Protein AF-A0A3S1ZNH1-F1 (afdb_monomer_lite)

Structure (mmCIF, N/CA/C/O backbone):
data_AF-A0A3S1ZNH1-F1
#
_entry.id   AF-A0A3S1ZNH1-F1
#
loop_
_atom_site.group_PDB
_atom_site.id
_atom_site.type_symbol
_atom_site.label_atom_id
_atom_site.label_alt_id
_atom_site.label_comp_id
_atom_site.label_asym_id
_atom_site.label_entity_id
_atom_site.label_seq_id
_atom_site.pdbx_PDB_ins_code
_atom_site.Cartn_x
_atom_site.Cartn_y
_atom_site.Cartn_z
_atom_site.occupancy
_atom_site.B_iso_or_equiv
_atom_site.auth_seq_id
_atom_site.auth_comp_id
_atom_site.auth_asym_id
_atom_site.auth_atom_id
_atom_site.pdbx_PDB_model_num
ATOM 1 N N . MET A 1 1 ? -24.785 -27.567 1.491 1.00 56.91 1 MET A N 1
ATOM 2 C CA . MET A 1 1 ? -24.162 -27.559 2.833 1.00 56.91 1 MET A CA 1
ATOM 3 C C . MET A 1 1 ? -23.566 -26.178 3.061 1.00 56.91 1 MET A C 1
ATOM 5 O O . MET A 1 1 ? -22.801 -25.752 2.202 1.00 56.91 1 MET A O 1
ATOM 9 N N . PRO A 1 2 ? -23.944 -25.438 4.117 1.00 70.69 2 PRO A N 1
ATOM 10 C CA . PRO A 1 2 ? -23.300 -24.162 4.414 1.00 70.69 2 PRO A CA 1
ATOM 11 C C . PRO A 1 2 ? -21.809 -24.409 4.679 1.00 70.69 2 PRO A C 1
ATOM 13 O O . PRO A 1 2 ? -21.452 -25.330 5.412 1.00 70.69 2 PRO A O 1
ATOM 16 N N . LEU A 1 3 ? -20.939 -23.634 4.030 1.00 73.38 3 LEU A N 1
ATOM 17 C CA . LEU A 1 3 ? -19.491 -23.721 4.230 1.00 73.38 3 LEU A CA 1
ATOM 18 C C . LEU A 1 3 ? -19.176 -23.429 5.701 1.00 73.38 3 LEU A C 1
ATOM 20 O O . LEU A 1 3 ? -19.737 -22.492 6.274 1.00 73.38 3 LEU A O 1
ATOM 24 N N . SER A 1 4 ? -18.269 -24.203 6.307 1.00 88.31 4 SER A N 1
ATOM 25 C CA . SER A 1 4 ? -17.807 -23.898 7.662 1.00 88.31 4 SER A CA 1
ATOM 26 C C . SER A 1 4 ? -17.187 -22.489 7.696 1.00 88.31 4 SER A C 1
ATOM 28 O O . SER A 1 4 ? -16.609 -22.051 6.693 1.00 88.31 4 SER A O 1
ATOM 30 N N . PRO A 1 5 ? -17.274 -21.757 8.822 1.00 89.06 5 PRO A N 1
ATOM 31 C CA . PRO A 1 5 ? -16.678 -20.425 8.940 1.00 89.06 5 PRO A CA 1
ATOM 32 C C . PRO A 1 5 ? -15.195 -20.395 8.541 1.00 89.06 5 PRO A C 1
ATOM 34 O O . PRO A 1 5 ? -14.761 -19.468 7.8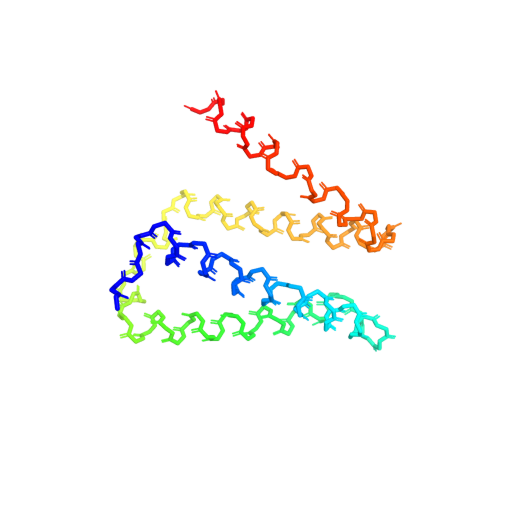57 1.00 89.06 5 PRO A O 1
ATOM 37 N N . ASN A 1 6 ? -14.455 -21.458 8.874 1.00 90.94 6 ASN A N 1
ATOM 38 C CA . ASN A 1 6 ? -13.046 -21.625 8.517 1.00 90.94 6 ASN A CA 1
ATOM 39 C C . ASN A 1 6 ? -12.848 -21.780 7.007 1.00 90.94 6 ASN A C 1
ATOM 41 O O . ASN A 1 6 ? -11.972 -21.135 6.439 1.00 90.94 6 ASN A O 1
ATOM 45 N N . LEU A 1 7 ? -13.678 -22.586 6.338 1.00 91.50 7 LEU A N 1
ATOM 46 C CA . LEU A 1 7 ? -13.591 -22.771 4.889 1.00 91.50 7 LEU A CA 1
ATOM 47 C C . LEU A 1 7 ? -13.955 -21.485 4.138 1.00 91.50 7 LEU A C 1
ATOM 49 O O . LEU A 1 7 ? -13.305 -21.135 3.155 1.00 91.50 7 LEU A O 1
ATOM 53 N N . ARG A 1 8 ? -14.949 -20.738 4.631 1.00 90.19 8 ARG A N 1
ATOM 54 C CA . ARG A 1 8 ? -15.303 -19.427 4.074 1.00 90.19 8 ARG A CA 1
ATOM 55 C C . ARG A 1 8 ? -14.161 -18.418 4.244 1.00 90.19 8 ARG A C 1
ATOM 57 O O . ARG A 1 8 ? -13.848 -17.699 3.300 1.00 90.19 8 ARG A O 1
ATOM 64 N N . GLY A 1 9 ? -13.519 -18.396 5.414 1.00 90.62 9 GLY A N 1
ATOM 65 C CA . GLY A 1 9 ? -12.333 -17.575 5.670 1.00 90.62 9 GLY A CA 1
ATOM 66 C C . GLY A 1 9 ? -11.159 -17.940 4.759 1.00 90.62 9 GLY A C 1
ATOM 67 O O . GLY A 1 9 ? -10.590 -17.060 4.117 1.00 90.62 9 GLY A O 1
ATOM 68 N N . ALA A 1 10 ? -10.854 -19.233 4.630 1.00 92.50 10 ALA A N 1
ATOM 69 C CA . ALA A 1 10 ? -9.793 -19.730 3.755 1.00 92.50 10 ALA A CA 1
ATOM 70 C C . ALA A 1 10 ? -10.035 -19.360 2.283 1.00 92.50 10 ALA A C 1
ATOM 72 O O . ALA A 1 10 ? -9.116 -18.907 1.606 1.00 92.50 10 ALA A O 1
ATOM 73 N N . LEU A 1 11 ? -11.276 -19.475 1.794 1.00 93.06 11 LEU A N 1
ATOM 74 C CA . LEU A 1 11 ? -11.635 -19.054 0.436 1.00 93.06 11 LEU A CA 1
ATOM 75 C C . LEU A 1 11 ? -11.404 -17.555 0.219 1.00 93.06 11 LEU A C 1
ATOM 77 O O . LEU A 1 11 ? -10.816 -17.179 -0.792 1.00 93.06 11 LEU A O 1
ATOM 81 N N . PHE A 1 12 ? -11.800 -16.700 1.166 1.00 92.56 12 PHE A N 1
ATOM 82 C CA . PHE A 1 12 ? -11.525 -15.264 1.061 1.00 92.56 12 PHE A CA 1
ATOM 83 C C . PHE A 1 12 ? -10.026 -14.951 1.070 1.00 92.56 12 PHE A C 1
ATOM 85 O O . PHE A 1 12 ? -9.588 -14.105 0.291 1.00 92.56 12 PHE A O 1
ATOM 92 N N . MET A 1 13 ? -9.231 -15.657 1.882 1.00 91.69 13 MET A N 1
ATOM 93 C CA . MET A 1 13 ? -7.771 -15.517 1.857 1.00 91.69 13 MET A CA 1
ATOM 94 C C . MET A 1 13 ? -7.189 -15.932 0.502 1.00 91.69 13 MET A C 1
ATOM 96 O O . MET A 1 13 ? -6.369 -15.203 -0.050 1.00 91.69 13 MET A O 1
ATOM 100 N N . MET A 1 14 ? -7.636 -17.055 -0.071 1.00 94.12 14 MET A N 1
ATOM 101 C CA . MET A 1 14 ? -7.158 -17.507 -1.383 1.00 94.12 14 MET A CA 1
ATOM 102 C C . MET A 1 14 ? -7.516 -16.526 -2.499 1.00 94.12 14 MET A C 1
ATOM 104 O O . MET A 1 14 ? -6.664 -16.206 -3.325 1.00 94.12 14 MET A O 1
ATOM 108 N N . VAL A 1 15 ? -8.745 -16.004 -2.509 1.00 94.38 15 VAL A N 1
ATOM 109 C CA . VAL A 1 15 ? -9.170 -14.996 -3.492 1.00 94.38 15 VAL A CA 1
ATOM 110 C C . VAL A 1 15 ? -8.348 -13.714 -3.348 1.00 94.38 15 VAL A C 1
ATOM 112 O O . VAL A 1 15 ? -7.904 -13.159 -4.353 1.00 94.38 15 VAL A O 1
ATOM 115 N N . ALA A 1 16 ? -8.086 -13.269 -2.116 1.00 91.25 16 ALA A N 1
ATOM 116 C CA . ALA A 1 16 ? -7.221 -12.119 -1.870 1.00 91.25 16 ALA A CA 1
ATOM 117 C C . ALA A 1 16 ? -5.799 -12.360 -2.402 1.00 91.25 16 ALA A C 1
ATOM 119 O O . ALA A 1 16 ? -5.267 -11.512 -3.115 1.00 91.25 16 ALA A O 1
ATOM 120 N N . MET A 1 17 ? -5.207 -13.527 -2.123 1.00 91.69 17 MET A N 1
ATOM 121 C CA . MET A 1 17 ? -3.867 -13.879 -2.608 1.00 91.69 17 MET A CA 1
ATOM 122 C C . MET A 1 17 ? -3.798 -13.996 -4.133 1.00 91.69 17 MET A C 1
ATOM 124 O O . MET A 1 17 ? -2.827 -13.540 -4.732 1.00 91.69 17 MET A O 1
ATOM 128 N N . ALA A 1 18 ? -4.835 -14.532 -4.781 1.00 92.06 18 ALA A N 1
ATOM 129 C CA . ALA A 1 18 ? -4.924 -14.545 -6.239 1.00 92.06 18 ALA A CA 1
ATOM 130 C C . ALA A 1 18 ? -4.936 -13.116 -6.806 1.00 92.06 18 ALA A C 1
ATOM 132 O O . ALA A 1 18 ? -4.189 -12.813 -7.737 1.00 92.06 18 ALA A O 1
ATOM 133 N N . GLY A 1 19 ? -5.722 -12.220 -6.196 1.00 91.81 19 GLY A N 1
ATOM 134 C CA . GLY A 1 19 ? -5.743 -10.799 -6.540 1.00 91.81 19 GLY A CA 1
ATOM 135 C C . GLY A 1 19 ? -4.377 -10.128 -6.374 1.00 91.81 19 GLY A C 1
ATOM 136 O O . GLY A 1 19 ? -3.931 -9.439 -7.289 1.00 91.81 19 GLY A O 1
ATOM 137 N N . PHE A 1 20 ? -3.684 -10.372 -5.257 1.00 83.94 20 PHE A N 1
ATOM 138 C CA . PHE A 1 20 ? -2.323 -9.870 -5.027 1.00 83.94 20 PHE A CA 1
ATOM 139 C C . PHE A 1 20 ? -1.319 -10.403 -6.057 1.00 83.94 20 PHE A C 1
ATOM 141 O O . PHE A 1 20 ? -0.526 -9.635 -6.591 1.00 83.94 20 PHE A O 1
ATOM 148 N N . CYS A 1 21 ? -1.388 -11.683 -6.416 1.00 87.06 21 CYS A N 1
ATOM 149 C CA . CYS A 1 21 ? -0.470 -12.268 -7.393 1.00 87.06 21 CYS A CA 1
ATOM 150 C C . CYS A 1 21 ? -0.673 -11.684 -8.805 1.00 87.06 21 CYS A C 1
ATOM 152 O O . CYS A 1 21 ? 0.290 -11.292 -9.468 1.00 87.06 21 CYS A O 1
ATOM 154 N N . LEU A 1 22 ? -1.930 -11.543 -9.245 1.00 89.88 22 LEU A N 1
ATOM 155 C CA . LEU A 1 22 ? -2.279 -10.840 -10.488 1.00 89.88 22 LEU A CA 1
ATOM 156 C C . LEU A 1 22 ? -1.775 -9.394 -10.476 1.00 89.88 22 LEU A C 1
ATOM 158 O O . LEU A 1 22 ? -1.248 -8.895 -11.471 1.00 89.88 22 LEU A O 1
ATOM 162 N N . ASN A 1 23 ? -1.922 -8.727 -9.337 1.00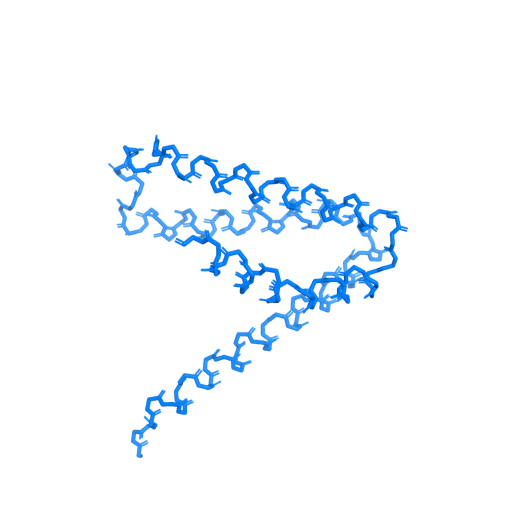 86.25 23 ASN A N 1
ATOM 163 C CA . ASN A 1 23 ? -1.486 -7.360 -9.145 1.00 86.25 23 ASN A CA 1
ATOM 164 C C . ASN A 1 23 ? 0.038 -7.194 -9.296 1.00 86.25 23 ASN A C 1
ATOM 166 O O . ASN A 1 23 ? 0.483 -6.267 -9.982 1.00 86.25 23 ASN A O 1
ATOM 170 N N . ASP A 1 24 ? 0.823 -8.105 -8.722 1.00 84.19 24 ASP A N 1
ATOM 171 C CA . ASP A 1 24 ? 2.284 -8.125 -8.844 1.00 84.19 24 ASP A CA 1
ATOM 172 C C . ASP A 1 24 ? 2.727 -8.412 -10.282 1.00 84.19 24 ASP A C 1
ATOM 174 O O . ASP A 1 24 ? 3.628 -7.748 -10.803 1.00 84.19 24 ASP A O 1
ATOM 178 N N . ALA A 1 25 ? 2.056 -9.350 -10.959 1.00 85.12 25 ALA A N 1
ATOM 179 C CA . ALA A 1 25 ? 2.339 -9.683 -12.351 1.00 85.12 25 ALA A CA 1
ATOM 180 C C . ALA A 1 25 ? 2.116 -8.480 -13.283 1.00 85.12 25 ALA A C 1
ATOM 182 O O . ALA A 1 25 ? 3.000 -8.141 -14.074 1.00 85.12 25 ALA A O 1
ATOM 183 N N . ILE A 1 26 ? 0.976 -7.793 -13.145 1.00 85.69 26 ILE A N 1
ATOM 184 C CA . ILE A 1 26 ? 0.666 -6.582 -13.920 1.00 85.69 26 ILE A CA 1
ATOM 185 C C . ILE A 1 26 ? 1.686 -5.485 -13.617 1.00 85.69 26 ILE A C 1
ATOM 187 O O . ILE A 1 26 ? 2.213 -4.867 -14.536 1.00 85.69 26 ILE A O 1
ATOM 191 N N . THR A 1 27 ? 2.014 -5.267 -12.343 1.00 82.69 27 THR A N 1
ATOM 192 C CA . THR A 1 27 ? 2.965 -4.222 -11.933 1.00 82.69 27 THR A CA 1
ATOM 193 C C . THR A 1 27 ? 4.354 -4.474 -12.518 1.00 82.69 27 THR A C 1
ATOM 195 O O . THR A 1 27 ? 4.975 -3.556 -13.054 1.00 82.69 27 THR A O 1
ATOM 198 N N . LYS A 1 28 ? 4.823 -5.726 -12.488 1.00 79.88 28 LYS A N 1
ATOM 199 C CA . LYS A 1 28 ? 6.099 -6.121 -13.093 1.00 79.88 28 LYS A CA 1
ATOM 200 C C . LYS A 1 28 ? 6.082 -5.944 -14.611 1.00 79.88 28 LYS A C 1
ATOM 202 O O . LYS A 1 28 ? 7.055 -5.435 -15.160 1.00 79.88 28 LYS A O 1
ATOM 207 N N . TYR A 1 29 ? 4.987 -6.303 -15.278 1.00 84.25 29 TYR A N 1
ATOM 208 C CA . TYR A 1 29 ? 4.837 -6.094 -16.718 1.00 84.25 29 TYR A CA 1
ATOM 209 C C . TYR A 1 29 ? 4.854 -4.599 -17.076 1.00 84.25 29 TYR A C 1
ATOM 211 O O . TYR A 1 29 ? 5.657 -4.167 -17.897 1.00 84.25 29 TYR A O 1
ATOM 219 N N . SER A 1 30 ? 4.057 -3.777 -16.389 1.00 83.62 30 SER A N 1
ATOM 220 C CA . SER A 1 30 ? 4.019 -2.326 -16.605 1.00 83.62 30 SER A CA 1
ATOM 221 C C . SER A 1 30 ? 5.346 -1.632 -16.290 1.00 83.62 30 SER A C 1
ATOM 223 O O . SER A 1 30 ? 5.667 -0.633 -16.931 1.00 83.62 30 SER A O 1
ATOM 225 N N . SER A 1 31 ? 6.148 -2.165 -15.359 1.00 77.12 31 SER A N 1
ATOM 226 C CA . SER A 1 31 ? 7.480 -1.618 -15.056 1.00 77.12 31 SER A CA 1
ATOM 227 C C . SER A 1 31 ? 8.496 -1.760 -16.198 1.00 77.12 31 SER A C 1
ATOM 229 O O . SER A 1 31 ? 9.538 -1.112 -16.163 1.00 77.12 31 SER A O 1
ATOM 231 N N . GLN A 1 32 ? 8.207 -2.573 -17.225 1.00 80.31 32 GLN A N 1
ATOM 232 C CA . GLN A 1 32 ? 9.057 -2.669 -18.419 1.00 80.31 32 GLN A CA 1
ATOM 233 C C . GLN A 1 32 ? 8.903 -1.453 -19.342 1.00 80.31 32 GLN A C 1
ATOM 235 O O . GLN A 1 32 ? 9.845 -1.094 -20.041 1.00 80.31 32 GLN A O 1
ATOM 240 N N . SER A 1 33 ? 7.724 -0.824 -19.347 1.00 81.81 33 SER A N 1
ATOM 241 C CA . SER A 1 33 ? 7.392 0.307 -20.223 1.00 81.81 33 SER A CA 1
ATOM 242 C C . SER A 1 33 ? 7.262 1.644 -19.489 1.00 81.81 33 SER A C 1
ATOM 244 O O . SER A 1 33 ? 7.293 2.693 -20.126 1.00 81.81 33 SER A O 1
ATOM 246 N N . MET A 1 34 ? 7.072 1.630 -18.167 1.00 78.69 34 MET A N 1
ATOM 247 C CA . MET A 1 34 ? 6.839 2.820 -17.343 1.00 78.69 34 MET A CA 1
ATOM 248 C C . MET A 1 34 ? 7.693 2.785 -16.076 1.00 78.69 34 MET A C 1
ATOM 250 O O . MET A 1 34 ? 7.933 1.723 -15.505 1.00 78.69 34 MET A O 1
ATOM 254 N N . ASN A 1 35 ? 8.105 3.955 -15.580 1.00 83.44 35 ASN A N 1
ATOM 255 C CA . ASN A 1 35 ? 8.812 4.041 -14.301 1.00 83.44 35 ASN A CA 1
ATOM 256 C C . ASN A 1 35 ? 7.874 3.601 -13.159 1.00 83.44 35 ASN A C 1
ATOM 258 O O . ASN A 1 35 ? 6.708 4.005 -13.125 1.00 83.44 35 ASN A O 1
ATOM 262 N N . MET A 1 36 ? 8.369 2.820 -12.192 1.00 76.56 36 MET A N 1
ATOM 263 C CA . MET A 1 36 ? 7.547 2.340 -11.076 1.00 76.56 36 MET A CA 1
ATOM 264 C C . MET A 1 36 ? 6.872 3.479 -10.293 1.00 76.56 36 MET A C 1
ATOM 266 O O .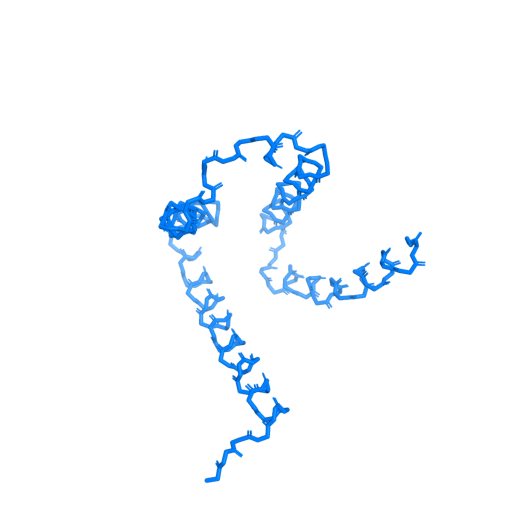 MET A 1 36 ? 5.740 3.317 -9.841 1.00 76.56 36 MET A O 1
ATOM 270 N N . ALA A 1 37 ? 7.504 4.650 -10.178 1.00 79.12 37 ALA A N 1
ATOM 271 C CA . ALA A 1 37 ? 6.881 5.807 -9.532 1.00 79.12 37 ALA A CA 1
ATOM 272 C C . ALA A 1 37 ? 5.572 6.231 -10.232 1.00 79.12 37 ALA A C 1
ATOM 274 O O . ALA A 1 37 ? 4.581 6.537 -9.569 1.00 79.12 37 ALA A O 1
ATOM 275 N N . GLN A 1 38 ? 5.529 6.179 -11.569 1.00 83.25 38 GLN A N 1
ATOM 276 C CA . GLN A 1 38 ? 4.321 6.473 -12.348 1.00 83.25 38 GLN A CA 1
ATOM 277 C C . GLN A 1 38 ? 3.261 5.385 -12.160 1.00 83.25 38 GLN A C 1
ATOM 279 O O . GLN A 1 38 ? 2.082 5.696 -11.990 1.00 83.25 38 GLN A O 1
ATOM 284 N N . VAL A 1 39 ? 3.681 4.115 -12.132 1.00 84.62 39 VAL A N 1
ATOM 285 C CA . VAL A 1 39 ? 2.784 2.982 -11.859 1.00 84.62 39 VAL A CA 1
ATOM 286 C C . VAL A 1 39 ? 2.138 3.132 -10.478 1.00 84.62 39 VAL A C 1
ATOM 288 O O . VAL A 1 39 ? 0.920 2.993 -10.350 1.00 84.62 39 VAL A O 1
ATOM 291 N N . MET A 1 40 ? 2.916 3.481 -9.449 1.00 82.75 40 MET A N 1
ATOM 292 C CA . MET A 1 40 ? 2.391 3.746 -8.105 1.00 82.75 40 MET A CA 1
ATOM 293 C C . MET A 1 40 ? 1.444 4.938 -8.059 1.00 82.75 40 MET A C 1
ATOM 295 O O . MET A 1 40 ? 0.411 4.843 -7.401 1.00 82.75 40 MET A O 1
ATOM 299 N N . LEU A 1 41 ? 1.750 6.027 -8.766 1.00 85.38 41 LEU A N 1
ATOM 300 C CA . LEU A 1 41 ? 0.892 7.211 -8.794 1.00 85.38 41 LEU A CA 1
ATOM 301 C C . LEU A 1 41 ? -0.480 6.897 -9.396 1.00 85.38 41 LEU A C 1
ATOM 303 O O . LEU A 1 41 ? -1.502 7.219 -8.793 1.00 85.38 41 LEU A O 1
ATOM 307 N N . ILE A 1 42 ? -0.516 6.213 -10.542 1.00 88.38 42 ILE A N 1
ATOM 308 C CA . ILE A 1 42 ? -1.773 5.821 -11.196 1.00 88.38 42 ILE A CA 1
ATOM 309 C C . ILE A 1 42 ? -2.575 4.887 -10.286 1.00 88.38 42 ILE A C 1
ATOM 311 O O . ILE A 1 42 ? -3.769 5.096 -10.069 1.00 88.38 42 ILE A O 1
ATOM 315 N N . ARG A 1 43 ? -1.918 3.885 -9.693 1.00 84.88 43 ARG A N 1
ATOM 316 C CA . ARG A 1 43 ? -2.565 2.974 -8.740 1.00 84.88 43 ARG A CA 1
ATOM 317 C C . ARG A 1 43 ? -3.120 3.706 -7.526 1.00 84.88 43 ARG A C 1
ATOM 319 O O . ARG A 1 43 ? -4.248 3.432 -7.129 1.00 84.88 43 ARG A O 1
ATOM 326 N N . GLY A 1 44 ? -2.348 4.628 -6.957 1.00 86.00 44 GLY A N 1
ATOM 327 C CA . GLY A 1 44 ? -2.761 5.459 -5.832 1.00 86.00 44 GLY A CA 1
ATOM 328 C C . GLY A 1 44 ? -3.966 6.325 -6.181 1.00 86.00 44 GLY A C 1
ATOM 329 O O . GLY A 1 44 ? -4.892 6.416 -5.379 1.00 86.00 44 GLY A O 1
ATOM 330 N N . ALA A 1 45 ? -4.010 6.885 -7.393 1.00 90.19 45 ALA A N 1
ATOM 331 C CA . ALA A 1 45 ? -5.144 7.663 -7.881 1.00 90.19 45 ALA A CA 1
ATOM 332 C C . ALA A 1 45 ? -6.418 6.811 -7.996 1.00 90.19 45 ALA A C 1
ATOM 334 O O . ALA A 1 45 ? -7.453 7.192 -7.450 1.00 90.19 45 ALA A O 1
ATOM 335 N N . PHE A 1 46 ? -6.345 5.631 -8.623 1.00 91.12 46 PHE A N 1
ATOM 336 C CA . PHE A 1 46 ? -7.489 4.715 -8.704 1.00 91.12 46 PHE A CA 1
ATOM 337 C C . PHE A 1 46 ? -7.934 4.222 -7.324 1.00 91.12 46 PHE A C 1
ATOM 339 O O . PHE A 1 46 ? -9.127 4.235 -7.026 1.00 91.12 46 PHE A O 1
ATOM 346 N N . ALA A 1 47 ? -6.994 3.825 -6.462 1.00 88.56 47 ALA A N 1
ATOM 347 C CA . ALA A 1 47 ? -7.304 3.388 -5.105 1.00 88.56 47 ALA A CA 1
ATOM 348 C C . ALA A 1 47 ? -7.996 4.503 -4.309 1.00 88.56 47 ALA A C 1
ATOM 350 O O . ALA A 1 47 ? -9.051 4.271 -3.722 1.00 88.56 47 ALA A O 1
ATOM 351 N N . SER A 1 48 ? -7.459 5.724 -4.354 1.00 88.56 48 SER A N 1
ATOM 352 C CA . SER A 1 48 ? -8.036 6.892 -3.681 1.00 88.56 48 SER A CA 1
ATOM 353 C C . SER A 1 48 ? -9.416 7.240 -4.229 1.00 88.56 48 SER A C 1
ATOM 355 O O . SER A 1 48 ? -10.312 7.559 -3.454 1.00 88.56 48 SER A O 1
ATOM 357 N N . LEU A 1 49 ? -9.619 7.127 -5.545 1.00 92.19 49 LEU A N 1
ATOM 358 C CA . LEU A 1 49 ? -10.914 7.357 -6.179 1.00 92.19 49 LEU A CA 1
ATOM 359 C C . LEU A 1 49 ? -11.960 6.340 -5.706 1.00 92.19 49 LEU A C 1
ATOM 361 O O . LEU A 1 49 ? -13.036 6.736 -5.264 1.00 92.19 49 LEU A O 1
ATOM 365 N N . PHE A 1 50 ? -11.652 5.041 -5.756 1.00 90.81 50 PHE A N 1
ATOM 366 C CA . PHE A 1 50 ? -12.594 3.994 -5.345 1.00 90.81 50 PHE A CA 1
ATOM 367 C C . PHE A 1 50 ? -12.874 4.017 -3.841 1.00 90.81 50 PHE A C 1
ATOM 369 O O . PHE A 1 50 ? -14.031 3.914 -3.429 1.00 90.81 50 PHE A O 1
ATOM 376 N N . VAL A 1 51 ? -11.837 4.190 -3.018 1.00 87.56 51 VAL A N 1
ATOM 377 C CA . VAL A 1 51 ? -11.992 4.319 -1.563 1.00 87.56 51 VAL A CA 1
ATOM 378 C C . VAL A 1 51 ? -12.758 5.596 -1.224 1.00 87.56 51 VAL A C 1
ATOM 380 O O . VAL A 1 51 ? -13.651 5.555 -0.381 1.00 87.56 51 VAL A O 1
ATOM 383 N N . GLY A 1 52 ? -12.481 6.704 -1.914 1.00 87.06 52 GLY A N 1
ATOM 384 C CA . GLY A 1 52 ? -13.194 7.971 -1.759 1.00 87.06 52 GLY A CA 1
ATOM 385 C C . GLY A 1 52 ? -14.676 7.861 -2.116 1.00 87.06 52 GLY A C 1
ATOM 386 O O . GLY A 1 52 ? -15.523 8.292 -1.337 1.00 87.06 52 GLY A O 1
ATOM 387 N N . LEU A 1 53 ? -15.007 7.208 -3.235 1.00 89.25 53 LEU A N 1
ATOM 388 C CA . LEU A 1 53 ? -16.387 6.904 -3.634 1.00 89.25 53 LEU A CA 1
ATOM 389 C C . LEU A 1 53 ? -17.110 6.053 -2.586 1.00 89.25 53 LEU A C 1
ATOM 391 O O . LEU A 1 53 ? -18.235 6.373 -2.202 1.00 89.25 53 LEU A O 1
ATOM 395 N N . LEU A 1 54 ? -16.463 5.000 -2.083 1.00 89.00 54 LEU A N 1
ATOM 396 C CA . LEU A 1 54 ? -17.036 4.144 -1.043 1.00 89.00 54 LEU A CA 1
ATOM 397 C C . LEU A 1 54 ? -17.256 4.913 0.267 1.00 89.00 54 LEU A C 1
ATOM 399 O O . LEU A 1 54 ? -18.297 4.775 0.913 1.00 89.00 54 LEU A O 1
ATOM 403 N N . ALA A 1 55 ? -16.283 5.733 0.658 1.00 86.00 55 ALA A N 1
ATOM 404 C CA . ALA A 1 55 ? -16.364 6.561 1.850 1.00 86.00 55 ALA A CA 1
ATOM 405 C C . ALA A 1 55 ? -17.467 7.626 1.719 1.00 86.00 55 ALA A C 1
ATOM 407 O O . ALA A 1 55 ? -18.153 7.918 2.703 1.00 86.00 55 ALA A O 1
ATOM 408 N N . TRP A 1 56 ? -17.693 8.149 0.509 1.00 83.75 56 TRP A N 1
ATOM 409 C CA . TRP A 1 56 ? -18.785 9.076 0.223 1.00 83.75 56 TRP A CA 1
ATOM 410 C C . TRP A 1 56 ? -20.148 8.387 0.323 1.00 83.75 56 TRP A C 1
ATOM 412 O O . TRP A 1 56 ? -21.015 8.873 1.048 1.00 83.75 56 TRP A O 1
ATOM 422 N N . GLN A 1 57 ? -20.309 7.211 -0.294 1.00 86.94 57 GLN A N 1
ATOM 423 C CA . GLN A 1 57 ? -21.547 6.421 -0.209 1.00 86.94 57 GLN A CA 1
ATOM 424 C C . GLN A 1 57 ? -21.915 6.040 1.229 1.00 86.94 57 GLN A C 1
ATOM 426 O O . GLN A 1 57 ? -23.092 5.976 1.572 1.00 86.94 57 GLN A O 1
ATOM 431 N N . ARG A 1 58 ? -20.919 5.797 2.089 1.00 82.62 58 ARG A N 1
ATOM 432 C CA . ARG A 1 58 ? -21.138 5.458 3.504 1.00 82.62 58 ARG A CA 1
ATOM 433 C C . ARG A 1 58 ? -21.270 6.673 4.428 1.00 82.62 58 ARG A C 1
ATOM 435 O O . ARG A 1 58 ? -21.381 6.486 5.637 1.00 82.62 58 ARG A O 1
ATOM 442 N N . GLY A 1 59 ? -21.227 7.899 3.899 1.00 77.94 59 GLY A N 1
ATOM 443 C CA . GLY A 1 59 ? -21.295 9.129 4.699 1.00 77.94 59 GLY A CA 1
ATOM 444 C C . GLY A 1 59 ? -20.102 9.325 5.646 1.00 77.94 59 GLY A C 1
ATOM 445 O O . GLY A 1 59 ? -20.164 10.134 6.570 1.00 77.94 59 GLY A O 1
ATOM 446 N N . ALA A 1 60 ? -19.001 8.594 5.440 1.00 72.75 60 ALA A N 1
ATOM 447 C CA . ALA A 1 60 ? -17.823 8.652 6.305 1.00 72.75 60 ALA A CA 1
ATOM 448 C C . ALA A 1 60 ? -17.072 9.991 6.178 1.00 72.75 60 ALA A C 1
ATOM 450 O O . ALA A 1 60 ? -16.410 10.415 7.123 1.00 72.75 60 ALA A O 1
ATOM 451 N N . LEU A 1 61 ? -17.228 10.694 5.047 1.00 68.31 61 LEU A N 1
ATOM 452 C CA . LEU A 1 61 ? -16.655 12.030 4.829 1.00 68.31 61 LEU A CA 1
ATOM 453 C C . LEU A 1 61 ? -17.320 13.124 5.682 1.00 68.31 61 LEU A C 1
ATOM 455 O O . LEU A 1 61 ? -16.761 14.205 5.832 1.00 68.31 61 LEU A O 1
ATOM 459 N N . SER A 1 62 ? -18.492 12.863 6.267 1.00 64.75 62 SER A N 1
ATOM 460 C CA . SER A 1 62 ? -19.258 13.863 7.021 1.00 64.75 62 SER A CA 1
ATOM 461 C C . SER A 1 62 ? -18.706 14.144 8.427 1.00 64.75 62 SER A C 1
ATOM 463 O O . SER A 1 62 ? -19.211 15.032 9.110 1.00 64.75 62 SER A O 1
ATOM 465 N N . ARG A 1 63 ? -17.681 13.407 8.888 1.00 66.56 63 ARG A N 1
ATOM 466 C CA . ARG A 1 63 ? -17.051 13.584 10.213 1.00 66.56 63 ARG A CA 1
ATOM 467 C C . ARG A 1 63 ? -15.538 13.843 10.103 1.00 66.56 63 ARG A C 1
ATOM 469 O O . ARG A 1 63 ? -14.745 12.983 10.493 1.00 66.56 63 ARG A O 1
ATOM 476 N N . PRO A 1 64 ? -15.113 15.038 9.653 1.00 66.06 64 PRO A N 1
ATOM 477 C CA . PRO A 1 64 ? -13.693 15.375 9.499 1.00 66.06 64 PRO A CA 1
ATOM 478 C C . PRO A 1 64 ? -12.903 15.339 10.820 1.00 66.06 64 PRO A C 1
ATOM 480 O O . PRO A 1 64 ? -11.690 15.158 10.805 1.00 66.06 64 PRO A O 1
ATOM 483 N N . GLY A 1 65 ? -13.574 15.428 11.977 1.00 66.50 65 GLY A N 1
ATOM 484 C CA . GLY A 1 65 ? -12.931 15.334 13.293 1.00 66.50 65 GLY A CA 1
ATOM 485 C C . GLY A 1 65 ? -12.219 14.000 13.565 1.00 66.50 65 GLY A C 1
ATOM 486 O O . GLY A 1 65 ? -11.240 13.984 14.304 1.00 66.50 65 GLY A O 1
ATOM 487 N N . LEU A 1 66 ? -12.645 12.892 12.939 1.00 67.75 66 LEU A N 1
ATOM 488 C CA . LEU A 1 66 ? -11.910 11.620 13.022 1.00 67.75 66 LEU A CA 1
ATOM 489 C C . LEU A 1 66 ? -10.622 11.626 12.187 1.00 67.75 66 LEU A C 1
ATOM 491 O O . LEU A 1 66 ? -9.671 10.939 12.545 1.00 67.75 66 LEU A O 1
ATOM 495 N N . MET A 1 67 ? -10.564 12.409 11.105 1.00 65.00 67 MET A N 1
ATOM 496 C CA . MET A 1 67 ? -9.362 12.524 10.268 1.00 65.00 67 MET A CA 1
ATOM 497 C C . MET A 1 67 ? -8.248 13.320 10.960 1.00 65.00 67 MET A C 1
ATOM 499 O O . MET A 1 67 ? -7.075 13.093 10.688 1.00 65.00 67 MET A O 1
ATOM 503 N N . LEU A 1 68 ? -8.611 14.229 11.868 1.00 70.62 68 LEU A N 1
ATOM 504 C CA . LEU A 1 68 ? -7.691 15.102 12.609 1.00 70.62 68 LEU A CA 1
ATOM 505 C C . LEU A 1 68 ? -7.081 14.437 13.854 1.00 70.62 68 LEU A C 1
ATOM 507 O O . LEU A 1 68 ? -6.382 15.091 14.626 1.00 70.62 68 LEU A O 1
ATOM 511 N N . GLN A 1 69 ? -7.334 13.145 14.075 1.00 83.62 69 GLN A N 1
ATOM 512 C CA . GLN A 1 69 ? -6.738 12.433 15.198 1.00 83.62 69 GLN A CA 1
ATOM 513 C C . GLN A 1 69 ? -5.224 12.265 14.980 1.00 83.62 69 GLN A C 1
ATOM 515 O O . GLN A 1 69 ? -4.808 11.760 13.934 1.00 83.62 69 GLN A O 1
ATOM 520 N N . PRO A 1 70 ? -4.380 12.606 15.970 1.00 83.56 70 PRO A N 1
ATOM 521 C CA . PRO A 1 70 ? -2.924 12.538 15.827 1.00 83.56 70 PRO A CA 1
ATOM 522 C C . PRO A 1 70 ? -2.413 11.123 15.513 1.00 83.56 70 PRO A C 1
ATOM 524 O O . PRO A 1 70 ? -1.425 10.972 14.802 1.00 83.56 70 PRO A O 1
ATOM 527 N N . LEU A 1 71 ? -3.122 10.077 15.958 1.00 85.38 71 LEU A N 1
ATOM 528 C CA . LEU A 1 71 ? -2.816 8.684 15.610 1.00 85.38 71 LEU A CA 1
ATOM 529 C C . LEU A 1 71 ? -3.025 8.380 14.118 1.00 85.38 71 LEU A C 1
ATOM 531 O O . LEU A 1 71 ? -2.244 7.635 13.528 1.00 85.38 71 LEU A O 1
ATOM 535 N N . VAL A 1 72 ? -4.048 8.972 13.493 1.00 85.44 72 VAL A N 1
ATOM 536 C CA . VAL A 1 72 ? -4.295 8.832 12.049 1.00 85.44 72 VAL A CA 1
ATOM 537 C C . VAL A 1 72 ? -3.200 9.553 11.272 1.00 85.44 72 VAL A C 1
ATOM 539 O O . VAL A 1 72 ? -2.647 8.983 10.335 1.00 85.44 72 VAL A O 1
ATOM 542 N N . ALA A 1 73 ? -2.821 10.760 11.701 1.00 84.88 73 ALA A N 1
ATOM 543 C CA . ALA A 1 73 ? -1.716 11.497 11.095 1.00 84.88 73 ALA A CA 1
ATOM 544 C C . ALA A 1 73 ? -0.391 10.719 11.183 1.00 84.88 73 ALA A C 1
ATOM 546 O O . ALA A 1 73 ? 0.296 10.573 10.173 1.00 84.88 73 ALA A O 1
ATOM 547 N N . LEU A 1 74 ? -0.069 10.154 12.355 1.00 88.94 74 LEU A N 1
ATOM 548 C CA . LEU A 1 74 ? 1.118 9.314 12.533 1.00 88.94 74 LEU A CA 1
ATOM 549 C C . LEU A 1 74 ? 1.095 8.112 11.584 1.00 88.94 74 LEU A C 1
ATOM 551 O O . LEU A 1 74 ? 2.078 7.871 10.890 1.00 88.94 74 LEU A O 1
ATOM 555 N N . ARG A 1 75 ? -0.040 7.406 11.491 1.00 87.94 75 ARG A N 1
ATOM 556 C CA . ARG A 1 75 ? -0.203 6.275 10.571 1.00 87.94 75 ARG A CA 1
ATOM 557 C C . ARG A 1 75 ? 0.031 6.677 9.115 1.00 87.94 75 ARG A C 1
ATOM 559 O O . ARG A 1 75 ? 0.761 5.981 8.417 1.00 87.94 75 ARG A O 1
ATOM 566 N N . VAL A 1 76 ? -0.555 7.788 8.668 1.00 87.25 76 VAL A N 1
ATOM 567 C CA . VAL A 1 76 ? -0.401 8.279 7.289 1.00 87.25 76 VAL A CA 1
ATOM 568 C C . VAL A 1 76 ? 1.053 8.646 7.000 1.00 87.25 76 VAL A C 1
ATOM 570 O O . VAL A 1 76 ? 1.577 8.279 5.950 1.00 87.25 76 VAL A O 1
ATOM 573 N N . ILE A 1 77 ? 1.734 9.314 7.935 1.00 89.31 77 ILE A N 1
ATOM 574 C CA . ILE A 1 77 ? 3.158 9.646 7.796 1.00 89.31 77 ILE A CA 1
ATOM 575 C C . ILE A 1 77 ? 4.003 8.367 7.735 1.00 89.31 77 ILE A C 1
ATOM 577 O O . ILE A 1 77 ? 4.896 8.273 6.894 1.00 89.31 77 ILE A O 1
ATOM 581 N N . SER A 1 78 ? 3.712 7.365 8.569 1.00 88.62 78 SER A N 1
ATOM 582 C CA . SER A 1 78 ? 4.404 6.072 8.534 1.00 88.62 78 SER A CA 1
ATOM 583 C C . SER A 1 78 ? 4.176 5.320 7.219 1.00 88.62 78 SER A C 1
ATOM 585 O O . SER A 1 78 ? 5.130 4.785 6.659 1.00 88.62 78 SER A O 1
ATOM 587 N N . GLU A 1 79 ? 2.950 5.301 6.691 1.00 87.56 79 GLU A N 1
ATOM 588 C CA . GLU A 1 79 ? 2.633 4.678 5.396 1.00 87.56 79 GLU A CA 1
ATOM 589 C C . GLU A 1 79 ? 3.312 5.409 4.228 1.00 87.56 79 GLU A C 1
ATOM 591 O O . GLU A 1 79 ? 3.879 4.772 3.332 1.00 87.56 79 GLU A O 1
ATOM 596 N N . ALA A 1 80 ? 3.319 6.745 4.253 1.00 86.88 80 ALA A N 1
ATOM 597 C CA . ALA A 1 80 ? 4.022 7.556 3.265 1.00 86.88 80 ALA A CA 1
ATOM 598 C C . ALA A 1 80 ? 5.537 7.309 3.324 1.00 86.88 80 ALA A C 1
ATOM 600 O O . ALA A 1 80 ? 6.161 7.064 2.291 1.00 86.88 80 ALA A O 1
ATOM 601 N N . GLY A 1 81 ? 6.116 7.292 4.528 1.00 89.44 81 GLY A N 1
ATOM 602 C CA . GLY A 1 81 ? 7.525 6.973 4.751 1.00 89.44 81 GLY A CA 1
ATOM 603 C C . GLY A 1 81 ? 7.889 5.583 4.232 1.00 89.44 81 GLY A C 1
ATOM 604 O O . GLY A 1 81 ? 8.838 5.450 3.463 1.00 89.44 81 GLY A O 1
ATOM 605 N N . ALA A 1 82 ? 7.083 4.568 4.554 1.00 87.12 82 ALA A N 1
ATOM 606 C CA . ALA A 1 82 ? 7.271 3.209 4.050 1.00 87.12 82 ALA A CA 1
ATOM 607 C C . ALA A 1 82 ? 7.235 3.152 2.512 1.00 87.12 82 ALA A C 1
ATOM 609 O O . ALA A 1 82 ? 8.070 2.487 1.901 1.00 87.12 82 ALA A O 1
ATOM 610 N N . THR A 1 83 ? 6.318 3.891 1.879 1.00 84.94 83 THR A N 1
ATOM 611 C CA . THR A 1 83 ? 6.204 3.963 0.412 1.00 84.94 83 THR A CA 1
ATOM 612 C C . THR A 1 83 ? 7.433 4.615 -0.222 1.00 84.94 83 THR A C 1
ATOM 614 O O . THR A 1 83 ? 7.967 4.100 -1.206 1.00 84.94 83 THR A O 1
ATOM 617 N N . VAL A 1 84 ? 7.922 5.718 0.353 1.00 86.12 84 VAL A N 1
ATOM 618 C CA . VAL A 1 84 ? 9.139 6.396 -0.119 1.00 86.12 84 VAL A CA 1
ATOM 619 C C . VAL A 1 84 ? 10.355 5.485 0.036 1.00 86.12 84 VAL A C 1
ATOM 621 O O . VAL A 1 84 ? 11.100 5.301 -0.925 1.00 86.12 84 VAL A O 1
ATOM 624 N N . SER A 1 85 ? 10.534 4.853 1.198 1.00 86.94 85 SER A N 1
ATOM 625 C CA . SER A 1 85 ? 11.620 3.894 1.424 1.00 86.94 85 SER A CA 1
ATOM 626 C C . SER A 1 85 ? 11.560 2.716 0.450 1.00 86.94 85 SER A C 1
ATOM 628 O O . SER A 1 85 ? 12.593 2.313 -0.084 1.00 86.94 85 SER A O 1
ATOM 630 N N . PHE A 1 86 ? 10.362 2.198 0.164 1.00 83.50 86 PHE A N 1
ATOM 631 C CA . PHE A 1 86 ? 10.166 1.133 -0.816 1.00 83.50 86 PHE A CA 1
ATOM 632 C C . PHE A 1 86 ? 10.550 1.579 -2.235 1.00 83.50 86 PHE A C 1
ATOM 634 O O . PHE A 1 86 ? 11.281 0.863 -2.917 1.00 83.50 86 PHE A O 1
ATOM 641 N N . LEU A 1 87 ? 10.123 2.769 -2.673 1.00 82.50 87 LEU A N 1
ATOM 642 C CA . LEU A 1 87 ? 10.496 3.326 -3.980 1.00 82.50 87 LEU A CA 1
ATOM 643 C C . LEU A 1 87 ? 12.010 3.533 -4.116 1.00 82.50 87 LEU A C 1
ATOM 645 O O . LEU A 1 87 ? 12.579 3.211 -5.159 1.00 82.50 87 LEU A O 1
ATOM 649 N N . VAL A 1 88 ? 12.669 4.022 -3.062 1.00 83.69 88 VAL A N 1
ATOM 650 C CA . VAL A 1 88 ? 14.131 4.180 -3.030 1.00 83.69 88 VAL A CA 1
ATOM 651 C C . VAL A 1 88 ? 14.828 2.824 -3.127 1.00 83.69 88 VAL A C 1
ATOM 653 O O . VAL A 1 88 ? 15.754 2.677 -3.926 1.00 83.69 88 VAL A O 1
ATOM 656 N N . ALA A 1 89 ? 14.378 1.824 -2.363 1.00 84.06 89 ALA A N 1
ATOM 657 C CA . ALA A 1 89 ? 14.931 0.472 -2.421 1.00 84.06 89 ALA A CA 1
ATOM 658 C C . ALA A 1 89 ? 14.776 -0.131 -3.822 1.00 84.06 89 ALA A C 1
ATOM 660 O O . ALA A 1 89 ? 15.723 -0.693 -4.365 1.00 84.06 89 ALA A O 1
ATOM 661 N N . LEU A 1 90 ? 13.612 0.052 -4.440 1.00 79.00 90 LEU A N 1
ATOM 662 C CA . LEU A 1 90 ? 13.317 -0.443 -5.777 1.00 79.00 90 LEU A CA 1
ATOM 663 C C . LEU A 1 90 ? 14.158 0.216 -6.877 1.00 79.00 90 LEU A C 1
ATOM 665 O O . LEU A 1 90 ? 14.474 -0.431 -7.871 1.00 79.00 90 LEU A O 1
ATOM 669 N N . ALA A 1 91 ? 14.543 1.481 -6.707 1.00 77.12 91 ALA A N 1
ATOM 670 C CA . ALA A 1 91 ? 15.436 2.153 -7.647 1.00 77.12 91 ALA A CA 1
ATOM 671 C C . ALA A 1 91 ? 16.860 1.561 -7.645 1.00 77.12 91 ALA A C 1
ATOM 673 O O . ALA A 1 91 ? 17.569 1.691 -8.639 1.00 77.12 91 ALA A O 1
ATOM 674 N N . HIS A 1 92 ? 17.273 0.907 -6.552 1.00 80.31 92 HIS A N 1
ATOM 675 C CA . HIS A 1 92 ? 18.639 0.398 -6.364 1.00 80.31 92 HIS A CA 1
ATOM 676 C C . HIS A 1 92 ? 18.739 -1.133 -6.352 1.00 80.31 92 HIS A C 1
ATOM 678 O O . HIS A 1 92 ? 19.833 -1.675 -6.503 1.00 80.31 92 HIS A O 1
ATOM 684 N N . LEU A 1 93 ? 17.628 -1.844 -6.155 1.00 80.81 93 LEU A N 1
ATOM 685 C CA . LEU A 1 93 ? 17.594 -3.296 -6.017 1.00 80.81 93 LEU A CA 1
ATOM 686 C C . LEU A 1 93 ? 16.666 -3.933 -7.056 1.00 80.81 93 LEU A C 1
ATOM 688 O O . LEU A 1 93 ? 15.609 -3.383 -7.369 1.00 80.81 93 LEU A O 1
ATOM 692 N N . PRO A 1 94 ? 16.988 -5.150 -7.532 1.00 81.56 94 PRO A N 1
ATOM 693 C CA . PRO A 1 94 ? 16.048 -5.943 -8.308 1.00 81.56 94 PRO A CA 1
ATOM 694 C C . PRO A 1 94 ? 14.742 -6.158 -7.538 1.00 81.56 94 PRO A C 1
ATOM 696 O O . PRO A 1 94 ? 14.764 -6.438 -6.338 1.00 81.56 94 PRO A O 1
ATOM 699 N N . ILE A 1 95 ? 13.612 -6.131 -8.252 1.00 73.75 95 ILE A N 1
ATOM 700 C CA . ILE A 1 95 ? 12.264 -6.352 -7.695 1.00 73.75 95 ILE A CA 1
ATOM 701 C C . ILE A 1 95 ? 12.223 -7.609 -6.808 1.00 73.75 95 ILE A C 1
ATOM 703 O O . ILE A 1 95 ? 11.634 -7.581 -5.736 1.00 73.75 95 ILE A O 1
ATOM 707 N N . ALA A 1 96 ? 12.911 -8.686 -7.209 1.00 79.25 96 ALA A N 1
ATOM 708 C CA . ALA A 1 96 ? 12.978 -9.931 -6.443 1.00 79.25 96 ALA A CA 1
ATOM 709 C C . ALA A 1 96 ? 13.594 -9.754 -5.042 1.00 79.25 96 ALA A C 1
ATOM 711 O O . ALA A 1 96 ? 13.069 -10.298 -4.072 1.00 79.25 96 ALA A O 1
ATOM 712 N N . ASN A 1 97 ? 14.665 -8.964 -4.918 1.00 85.62 97 ASN A N 1
ATOM 713 C CA . ASN A 1 97 ? 15.319 -8.711 -3.633 1.00 85.62 97 ASN A CA 1
ATOM 714 C C . ASN A 1 97 ? 14.423 -7.856 -2.736 1.00 85.62 97 ASN A C 1
ATOM 716 O O . ASN A 1 97 ? 14.294 -8.132 -1.546 1.00 85.62 97 ASN A O 1
ATOM 720 N N . VAL A 1 98 ? 13.756 -6.855 -3.315 1.00 83.38 98 VAL A N 1
ATOM 721 C CA . VAL A 1 98 ? 12.799 -6.017 -2.584 1.00 83.38 98 VAL A CA 1
ATOM 722 C C . VAL A 1 98 ? 11.622 -6.857 -2.072 1.00 83.38 98 VAL A C 1
ATOM 724 O O . VAL A 1 98 ? 11.269 -6.772 -0.896 1.00 83.38 98 VAL A O 1
ATOM 727 N N . SER A 1 99 ? 11.054 -7.726 -2.912 1.00 80.56 99 SER A N 1
ATOM 728 C CA . SER A 1 99 ? 9.985 -8.649 -2.513 1.00 80.56 99 SER A CA 1
ATOM 729 C C . SER A 1 99 ? 10.434 -9.639 -1.434 1.00 80.56 99 SER A C 1
ATOM 731 O O . SER A 1 99 ? 9.650 -9.951 -0.543 1.00 80.56 99 SER A O 1
ATOM 733 N N . ALA A 1 100 ? 11.680 -10.119 -1.474 1.00 85.44 100 ALA A N 1
ATOM 734 C CA . ALA A 1 100 ? 12.222 -10.995 -0.436 1.00 85.44 100 ALA A CA 1
ATOM 735 C C . ALA A 1 100 ? 12.321 -10.281 0.922 1.00 85.44 100 ALA A C 1
ATOM 737 O O . ALA A 1 100 ? 11.922 -10.843 1.939 1.00 85.44 100 ALA A O 1
ATOM 738 N N . VAL A 1 101 ? 12.765 -9.020 0.947 1.00 86.75 101 VAL A N 1
ATOM 739 C CA . VAL A 1 101 ? 12.791 -8.213 2.180 1.00 86.75 101 VAL A CA 1
ATOM 740 C C . VAL A 1 101 ? 11.378 -8.008 2.737 1.00 86.75 101 VAL A C 1
ATOM 742 O O . VAL A 1 101 ? 11.172 -8.127 3.944 1.00 86.75 101 VAL A O 1
ATOM 745 N N . LEU A 1 102 ? 10.377 -7.785 1.877 1.00 85.81 102 LEU A N 1
ATOM 746 C CA . LEU A 1 102 ? 8.977 -7.676 2.309 1.00 85.81 102 LEU A CA 1
ATOM 747 C C . LEU A 1 102 ? 8.424 -8.964 2.943 1.00 85.81 102 LEU A C 1
ATOM 749 O O . LEU A 1 102 ? 7.491 -8.885 3.739 1.00 85.81 102 LEU A O 1
ATOM 753 N N . GLN A 1 103 ? 8.999 -10.141 2.676 1.00 86.44 103 G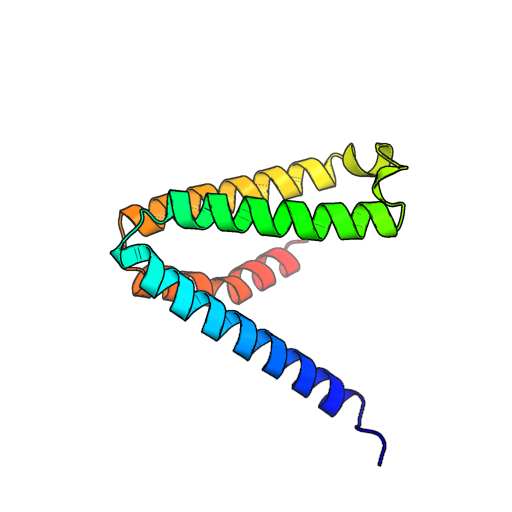LN A N 1
ATOM 754 C CA . GLN A 1 103 ? 8.597 -11.376 3.368 1.00 86.44 103 GLN A CA 1
ATOM 755 C C . GLN A 1 103 ? 9.012 -11.391 4.845 1.00 86.44 103 GLN A C 1
ATOM 757 O O . GLN A 1 103 ? 8.442 -12.152 5.622 1.00 86.44 103 GLN A O 1
ATOM 762 N N . ALA A 1 104 ? 9.950 -10.533 5.259 1.00 88.69 104 ALA A N 1
ATOM 763 C CA . ALA A 1 104 ? 10.286 -10.334 6.668 1.00 88.69 104 ALA A CA 1
ATOM 764 C C . ALA A 1 104 ? 9.311 -9.381 7.390 1.00 88.69 104 ALA A C 1
ATOM 766 O O . ALA A 1 104 ? 9.354 -9.274 8.616 1.00 88.69 104 ALA A O 1
ATOM 767 N N . LEU A 1 105 ? 8.399 -8.712 6.668 1.00 87.81 105 LEU A N 1
ATOM 768 C CA . LEU A 1 105 ? 7.425 -7.780 7.245 1.00 87.81 105 LEU A CA 1
ATOM 769 C C . LEU A 1 105 ? 6.556 -8.413 8.355 1.00 87.81 105 LEU A C 1
ATOM 771 O O . LEU A 1 105 ? 6.398 -7.771 9.392 1.00 87.81 105 LEU A O 1
ATOM 775 N N . PRO A 1 106 ? 6.040 -9.657 8.232 1.00 89.00 106 PRO A N 1
ATOM 776 C CA . PRO A 1 106 ? 5.285 -10.301 9.309 1.00 89.00 106 PRO A CA 1
ATOM 777 C C . PRO A 1 106 ? 6.095 -10.456 10.603 1.00 89.00 106 PRO A C 1
ATOM 779 O O . PRO A 1 106 ? 5.545 -10.284 11.690 1.00 89.00 106 PRO A O 1
ATOM 782 N N . LEU A 1 107 ? 7.403 -10.726 10.502 1.00 89.50 107 LEU A N 1
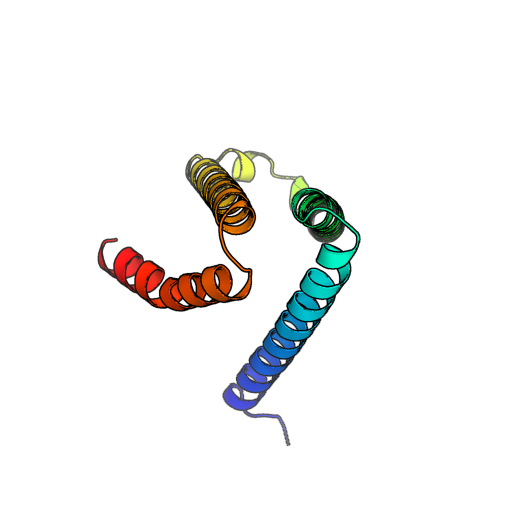ATOM 783 C CA . LEU A 1 107 ? 8.293 -10.818 11.664 1.00 89.50 107 LEU A CA 1
ATOM 784 C C . LEU A 1 107 ? 8.451 -9.449 12.334 1.00 89.50 107 LEU A C 1
ATOM 786 O O . LEU A 1 107 ? 8.326 -9.343 13.552 1.00 89.50 107 LEU A O 1
ATOM 790 N N . ALA A 1 108 ? 8.646 -8.392 11.539 1.00 87.50 108 ALA A N 1
ATOM 791 C CA . ALA A 1 108 ? 8.747 -7.024 12.042 1.00 87.50 108 ALA A CA 1
ATOM 792 C C . ALA A 1 108 ? 7.445 -6.552 12.715 1.00 87.50 108 ALA A C 1
ATOM 794 O O . ALA A 1 108 ? 7.490 -5.961 13.792 1.00 87.50 108 ALA A O 1
ATOM 795 N N . VAL A 1 109 ? 6.283 -6.857 12.123 1.00 88.69 109 VAL A N 1
ATOM 796 C CA . VAL A 1 109 ? 4.967 -6.538 12.705 1.00 88.69 109 VAL A CA 1
ATOM 797 C C . VAL A 1 109 ? 4.741 -7.308 14.006 1.00 88.69 109 VAL A C 1
ATOM 799 O O . VAL A 1 109 ? 4.273 -6.721 14.976 1.00 88.69 109 VAL A O 1
ATOM 802 N N . THR A 1 110 ? 5.119 -8.589 14.059 1.00 90.88 110 THR A N 1
ATOM 803 C CA . THR A 1 110 ? 5.011 -9.406 15.281 1.00 90.88 110 THR A CA 1
ATOM 804 C C . THR A 1 110 ? 5.896 -8.855 16.399 1.00 90.88 110 THR A C 1
ATOM 806 O O . THR A 1 110 ? 5.448 -8.738 17.535 1.00 90.88 110 THR A O 1
ATOM 809 N N . MET A 1 111 ? 7.132 -8.460 16.080 1.00 91.75 111 MET A N 1
ATOM 810 C CA . MET A 1 111 ? 8.041 -7.824 17.036 1.00 91.75 111 MET A CA 1
ATOM 811 C C . MET A 1 111 ? 7.486 -6.486 17.541 1.00 91.75 111 MET A C 1
ATOM 813 O O . MET A 1 111 ? 7.490 -6.243 18.743 1.00 91.75 111 MET A O 1
ATOM 817 N N . GLY A 1 112 ? 6.970 -5.637 16.647 1.00 86.38 112 GLY A N 1
ATOM 818 C CA . GLY A 1 112 ? 6.340 -4.372 17.031 1.00 86.38 112 GLY A CA 1
ATOM 819 C C . GLY A 1 112 ? 5.112 -4.571 17.923 1.00 86.38 112 GLY A C 1
ATOM 820 O O . GLY A 1 112 ? 4.957 -3.859 18.908 1.00 86.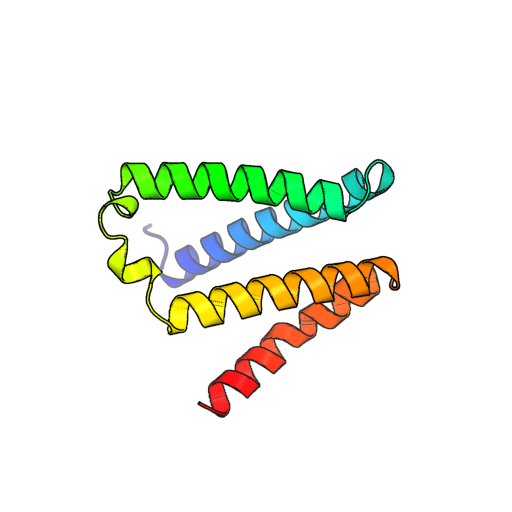38 112 GLY A O 1
ATOM 821 N N . ALA A 1 113 ? 4.284 -5.577 17.625 1.00 87.50 113 ALA A N 1
ATOM 822 C CA . ALA A 1 113 ? 3.124 -5.938 18.439 1.00 87.50 113 ALA A CA 1
ATOM 823 C C . ALA A 1 113 ? 3.495 -6.501 19.821 1.00 87.50 113 ALA A C 1
ATOM 825 O O . ALA A 1 113 ? 2.673 -6.442 20.721 1.00 87.50 113 ALA A O 1
ATOM 826 N N . ALA A 1 114 ? 4.701 -7.048 19.998 1.00 91.31 114 ALA A N 1
ATOM 827 C CA . ALA A 1 114 ? 5.183 -7.522 21.296 1.00 91.31 114 ALA A CA 1
ATOM 828 C C . ALA A 1 114 ? 5.767 -6.401 22.179 1.00 91.31 114 ALA A C 1
ATOM 830 O O . ALA A 1 114 ? 5.943 -6.604 23.378 1.00 91.31 114 ALA A O 1
ATOM 831 N N . LEU A 1 115 ? 6.114 -5.249 21.593 1.00 85.50 115 LEU A N 1
ATOM 832 C CA . LEU A 1 115 ? 6.698 -4.096 22.294 1.00 85.50 115 LEU A CA 1
ATOM 833 C C . LEU A 1 115 ? 5.651 -3.086 22.797 1.00 85.50 115 LEU A C 1
ATOM 835 O O . LEU A 1 115 ? 6.006 -2.199 23.573 1.00 85.50 115 LEU A O 1
ATOM 839 N N . VAL A 1 116 ? 4.403 -3.198 22.334 1.00 68.00 116 VAL A N 1
ATOM 840 C CA . VAL A 1 116 ? 3.249 -2.365 22.723 1.00 68.00 116 VAL A CA 1
ATOM 841 C C . VAL A 1 116 ? 2.311 -3.191 23.589 1.00 68.00 116 VAL A C 1
ATOM 843 O O . VAL A 1 116 ? 1.829 -2.641 24.602 1.00 68.00 116 VAL A O 1
#

Sequence (116 aa):
MPLSPNLRGALFMMVAMAGFCLNDAITKYSSQSMNMAQVMLIRGAFASLFVGLLAWQRGALSRPGLMLQPLVALRVISEAGATVSFLVALAHLPIANVSAVLQALPLAVTMGAALV

Foldseek 3Di:
DPDDPVRVVVVVVVVVVVVVVVVVVVLVVVVVVDPSVVVVVVVVVVVCVVVVVVCVVVVVVVCCVVCPDVVNVVVVVVVVVVVVVLSVCVVPDPPVVSVVVVVCVVVVVVVVVVVD

Radius of gyration: 17.8 Å; chains: 1; bounding box: 43×43×43 Å

Secondary structure (DSSP, 8-state):
-PPPHHHHHHHHHHHHHHHHHHHHHHHHHHTTTS-HHHHHHHHHHHHHHHHHHHHHHTTGGG-GGGTT-HHHHHHHHHHHHHHHHHHHHHHHS-HHHHHHHHTTHHHHHHHHHHH-

pLDDT: mean 84.12, std 7.26, range [56.91, 94.38]